Protein AF-A0A6P1YFA6-F1 (afdb_monomer_lite)

Radius of gyration: 14.32 Å; chains: 1; bounding box: 30×18×44 Å

Foldseek 3Di:
DDPVVVVVVVLVVQLVVQLVVQLVVQQVVCCVVPVPDRDSVVSNVVSNVVSCVVSVPPPPD

Sequence (61 aa):
MDKKGIETRKMLLKFIFLFTLLGALNYGFDYVFKPLDVNLYREFSIALGLAFGITSIDVKI

pLD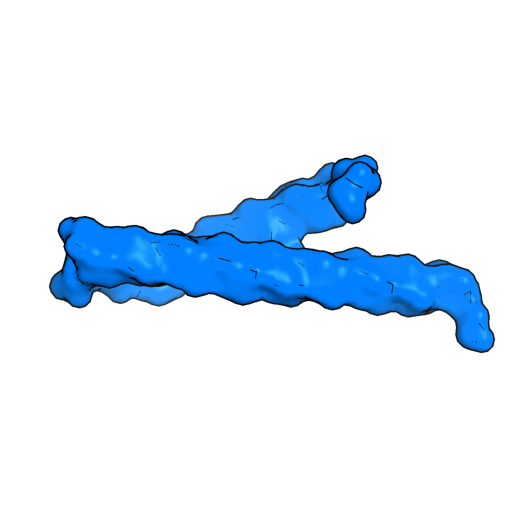DT: mean 84.65, std 10.41, range [50.62, 93.56]

Secondary structure (DSSP, 8-state):
--HHHHHHHHHHHHHHHHHHHHHHHHHHHHHHH-TT---HHHHHHHHHHHHHHHHHTT---

Structure (mmCIF, N/CA/C/O backbone):
data_AF-A0A6P1YFA6-F1
#
_entry.id   AF-A0A6P1YFA6-F1
#
loop_
_atom_site.group_PDB
_atom_site.id
_atom_site.type_symbol
_atom_site.label_atom_id
_atom_site.label_alt_id
_atom_site.label_comp_id
_atom_site.label_asym_id
_atom_site.label_entity_id
_atom_site.label_seq_id
_atom_site.pdbx_PDB_ins_code
_atom_site.Cartn_x
_atom_site.Cartn_y
_atom_site.Cartn_z
_atom_site.occupancy
_atom_site.B_iso_or_equiv
_atom_site.auth_seq_id
_atom_site.auth_comp_id
_atom_site.auth_asym_id
_atom_site.auth_atom_id
_atom_site.pdbx_PDB_model_num
ATOM 1 N N . MET A 1 1 ? -13.665 -11.150 23.720 1.00 55.25 1 MET A N 1
ATOM 2 C CA . MET A 1 1 ? -12.904 -10.409 22.689 1.00 55.25 1 MET A CA 1
ATOM 3 C C . MET A 1 1 ? -13.422 -8.986 22.666 1.00 55.25 1 MET A C 1
ATOM 5 O O . MET A 1 1 ? -14.608 -8.793 22.438 1.00 55.25 1 MET A O 1
ATOM 9 N N . ASP A 1 2 ? -12.559 -8.024 22.977 1.00 66.25 2 ASP A N 1
ATOM 10 C CA . ASP A 1 2 ? -12.894 -6.600 23.023 1.00 66.25 2 ASP A CA 1
ATOM 11 C C . ASP A 1 2 ? -13.305 -6.093 21.630 1.00 66.25 2 ASP A C 1
ATOM 13 O O . ASP A 1 2 ? -12.613 -6.379 20.647 1.00 66.25 2 ASP A O 1
ATOM 17 N N . LYS A 1 3 ? -14.424 -5.360 21.516 1.00 71.38 3 LYS A N 1
ATOM 18 C CA . LYS A 1 3 ? -14.977 -4.892 20.222 1.00 71.38 3 LYS A CA 1
ATOM 19 C C . LYS A 1 3 ? -13.944 -4.107 19.402 1.00 71.38 3 LYS A C 1
ATOM 21 O O . LYS A 1 3 ? -13.878 -4.247 18.184 1.00 71.38 3 LYS A O 1
ATOM 26 N N . LYS A 1 4 ? -13.069 -3.383 20.100 1.00 75.94 4 LYS A N 1
ATOM 27 C CA . LYS A 1 4 ? -11.971 -2.590 19.540 1.00 75.94 4 LYS A CA 1
ATOM 28 C C . LYS A 1 4 ? -10.953 -3.439 18.766 1.00 75.94 4 LYS A C 1
ATOM 30 O O . LYS A 1 4 ? -10.493 -3.044 17.703 1.00 75.94 4 LYS A O 1
ATOM 35 N N . GLY A 1 5 ? -10.650 -4.648 19.248 1.00 79.06 5 GLY A N 1
ATOM 36 C CA . GLY A 1 5 ? -9.687 -5.543 18.596 1.00 79.06 5 GLY A CA 1
ATOM 37 C C . GLY A 1 5 ? -10.207 -6.168 17.298 1.00 79.06 5 GLY A C 1
ATOM 38 O O . GLY A 1 5 ? -9.427 -6.455 16.391 1.00 79.06 5 GLY A O 1
ATOM 39 N N . ILE A 1 6 ? -11.524 -6.364 17.185 1.00 83.25 6 ILE A N 1
ATOM 40 C CA . ILE A 1 6 ? -12.162 -6.874 15.962 1.00 83.25 6 ILE A CA 1
ATOM 41 C C . ILE A 1 6 ? -12.140 -5.797 14.871 1.00 83.25 6 ILE A C 1
ATOM 43 O O . ILE A 1 6 ? -11.859 -6.095 13.711 1.00 83.25 6 ILE A O 1
ATOM 47 N N . GLU A 1 7 ? -12.373 -4.543 15.250 1.00 82.50 7 GLU A N 1
ATOM 48 C CA . GLU A 1 7 ? -12.368 -3.398 14.340 1.00 82.50 7 GLU A CA 1
ATOM 49 C C . GLU A 1 7 ? -10.970 -3.116 13.775 1.00 82.50 7 GLU A C 1
ATOM 51 O O . GLU A 1 7 ? -10.808 -3.036 12.556 1.00 82.50 7 GLU A O 1
ATOM 56 N N . THR A 1 8 ? -9.934 -3.118 14.622 1.00 84.56 8 THR A N 1
ATOM 57 C CA . THR A 1 8 ? -8.539 -2.993 14.167 1.00 84.56 8 THR A CA 1
ATOM 58 C C . THR A 1 8 ? -8.143 -4.124 13.217 1.00 84.56 8 THR A C 1
ATOM 60 O O . THR A 1 8 ? -7.511 -3.879 12.191 1.00 84.56 8 THR A O 1
ATOM 63 N N . ARG A 1 9 ? -8.549 -5.370 13.499 1.00 86.62 9 ARG A N 1
ATOM 64 C CA . ARG A 1 9 ? -8.290 -6.504 12.593 1.00 86.62 9 ARG A CA 1
ATOM 65 C C . ARG A 1 9 ? -8.990 -6.335 11.248 1.00 86.62 9 ARG A C 1
ATOM 67 O O . ARG A 1 9 ? -8.394 -6.631 10.217 1.00 86.62 9 ARG A O 1
ATOM 74 N N . LYS A 1 10 ? -10.230 -5.842 11.240 1.00 86.38 10 LYS A N 1
ATOM 75 C CA . LYS A 1 10 ? -10.983 -5.589 10.006 1.00 86.38 10 LYS A CA 1
ATOM 76 C C . LYS A 1 10 ? -10.325 -4.495 9.160 1.00 86.38 10 LYS A C 1
ATOM 78 O O . LYS A 1 10 ? -10.221 -4.653 7.947 1.00 86.38 10 LYS A O 1
ATOM 83 N N . MET A 1 11 ? -9.843 -3.429 9.796 1.00 85.31 11 MET A N 1
ATOM 84 C CA . MET A 1 11 ? -9.095 -2.356 9.136 1.00 85.31 11 MET A CA 1
ATOM 85 C C . MET A 1 11 ? -7.775 -2.868 8.541 1.00 85.31 11 MET A C 1
ATOM 87 O O . MET A 1 11 ? -7.490 -2.604 7.376 1.00 85.31 11 MET A O 1
ATOM 91 N N . LEU A 1 12 ? -7.012 -3.669 9.293 1.00 89.44 12 LEU A N 1
ATOM 92 C CA . LEU A 1 12 ? -5.767 -4.280 8.811 1.00 89.44 12 LEU A CA 1
ATOM 93 C C . LEU A 1 12 ? -5.999 -5.219 7.621 1.00 89.44 12 LEU A C 1
ATOM 95 O O . LEU A 1 12 ? -5.240 -5.186 6.658 1.00 89.44 12 LEU A O 1
ATOM 99 N N . LEU A 1 13 ? -7.062 -6.025 7.649 1.00 90.12 13 LEU A N 1
ATOM 100 C CA . LEU A 1 13 ? -7.410 -6.891 6.520 1.00 90.12 13 LEU A CA 1
ATOM 101 C C . LEU A 1 13 ? -7.781 -6.080 5.273 1.00 90.12 13 LEU A C 1
ATOM 103 O O . LEU A 1 13 ? -7.328 -6.415 4.181 1.00 90.12 13 LEU A O 1
ATOM 107 N N . LYS A 1 14 ? -8.548 -4.990 5.427 1.00 88.62 14 LYS A N 1
ATOM 108 C CA . LYS A 1 14 ? -8.842 -4.059 4.325 1.00 88.62 14 LYS A CA 1
ATOM 109 C C . LYS A 1 14 ? -7.569 -3.419 3.770 1.00 88.62 14 LYS A C 1
ATOM 111 O O . LYS A 1 14 ? -7.429 -3.329 2.555 1.00 88.62 14 LYS A O 1
ATOM 116 N N . PHE A 1 15 ? -6.645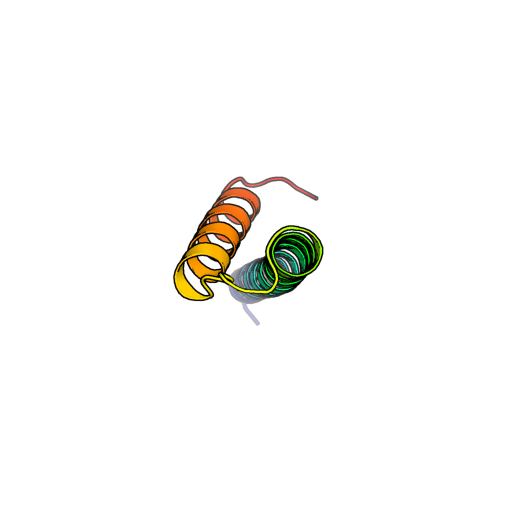 -3.019 4.643 1.00 90.94 15 PHE A N 1
ATOM 117 C CA . PHE A 1 15 ? -5.355 -2.458 4.245 1.00 90.94 15 PHE A CA 1
ATOM 118 C C . PHE A 1 15 ? -4.547 -3.452 3.415 1.00 90.94 15 PHE A C 1
ATOM 120 O O . PHE A 1 15 ? -4.130 -3.112 2.315 1.00 90.94 15 PHE A O 1
ATOM 127 N N . ILE A 1 16 ? -4.382 -4.685 3.901 1.00 92.56 16 ILE A N 1
ATOM 128 C CA . ILE A 1 16 ? -3.636 -5.729 3.187 1.00 92.56 16 ILE A CA 1
ATOM 129 C C . ILE A 1 16 ? -4.295 -6.022 1.836 1.00 92.56 16 ILE A C 1
ATOM 131 O O . ILE A 1 16 ? -3.603 -6.077 0.825 1.00 92.56 16 ILE A O 1
ATOM 135 N N . PHE A 1 17 ? -5.625 -6.142 1.797 1.00 93.25 17 PHE A N 1
ATOM 136 C CA . PHE A 1 17 ? -6.356 -6.378 0.553 1.00 93.25 17 PHE A CA 1
ATOM 137 C C . PHE A 1 17 ? -6.142 -5.253 -0.468 1.00 93.25 17 PHE A C 1
ATOM 139 O O . PHE A 1 17 ? -5.780 -5.526 -1.610 1.00 93.25 17 PHE A O 1
ATOM 146 N N . LEU A 1 18 ? -6.314 -3.991 -0.060 1.00 91.50 18 LEU A N 1
ATOM 147 C CA . LEU A 1 18 ? -6.095 -2.830 -0.929 1.00 91.50 18 LEU A CA 1
ATOM 148 C C . LEU A 1 18 ? -4.637 -2.715 -1.371 1.00 91.50 1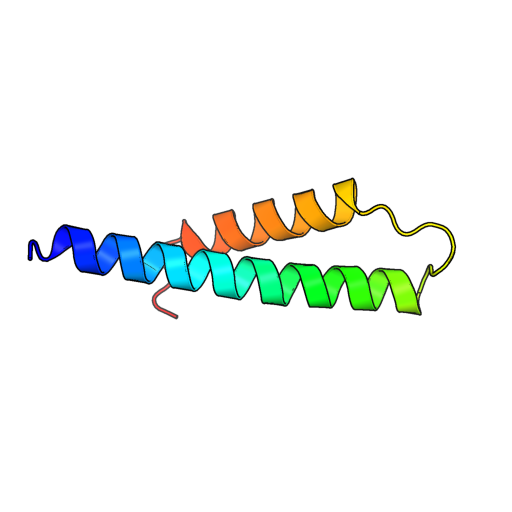8 LEU A C 1
ATOM 150 O O . LEU A 1 18 ? -4.379 -2.437 -2.536 1.00 91.50 18 LEU A O 1
ATOM 154 N N . PHE A 1 19 ? -3.693 -2.961 -0.466 1.00 92.88 19 PHE A N 1
ATOM 155 C CA . PHE A 1 19 ? -2.267 -2.935 -0.762 1.00 92.88 19 PHE A CA 1
ATOM 156 C C . PHE A 1 19 ? -1.898 -3.974 -1.823 1.00 92.88 19 PHE A C 1
ATOM 158 O O . PHE A 1 19 ? -1.248 -3.639 -2.812 1.00 92.88 19 PHE A O 1
ATOM 165 N N . THR A 1 20 ? -2.361 -5.217 -1.668 1.00 93.50 20 THR A N 1
ATOM 166 C CA . THR A 1 20 ? -2.120 -6.276 -2.652 1.00 93.50 20 THR A CA 1
ATOM 167 C C . THR A 1 20 ? -2.811 -5.977 -3.980 1.00 93.50 20 THR A C 1
ATOM 169 O O . THR A 1 20 ? -2.190 -6.145 -5.025 1.00 93.50 20 THR A O 1
ATOM 172 N N . LEU A 1 21 ? -4.062 -5.503 -3.960 1.00 93.56 21 LEU A N 1
ATOM 173 C CA . LEU A 1 21 ? -4.819 -5.187 -5.174 1.00 93.56 21 LEU A CA 1
ATOM 174 C C . LEU A 1 21 ? -4.162 -4.049 -5.966 1.00 93.56 21 LEU A C 1
ATOM 176 O O . LEU A 1 21 ? -3.887 -4.203 -7.152 1.00 93.56 21 LEU A O 1
ATOM 180 N N . LEU A 1 22 ? -3.888 -2.921 -5.306 1.00 92.44 22 LEU A N 1
ATOM 181 C CA . LEU A 1 22 ? -3.282 -1.748 -5.932 1.00 92.44 22 LEU A CA 1
ATOM 182 C C . LEU A 1 22 ? -1.845 -2.029 -6.358 1.00 92.44 22 LEU A C 1
ATOM 184 O O . LEU A 1 22 ? -1.467 -1.647 -7.456 1.00 92.44 22 LEU A O 1
ATOM 188 N N . GLY A 1 23 ? -1.066 -2.739 -5.539 1.00 91.88 23 GLY A N 1
ATOM 189 C CA . GLY A 1 23 ? 0.300 -3.131 -5.882 1.00 91.88 23 GLY A CA 1
ATOM 190 C C . GLY A 1 23 ? 0.362 -4.063 -7.089 1.00 91.88 23 GLY A C 1
ATOM 191 O O . GLY A 1 23 ? 1.153 -3.821 -7.996 1.00 91.88 23 GLY A O 1
ATOM 192 N N . ALA A 1 24 ? -0.498 -5.085 -7.149 1.00 92.50 24 ALA A N 1
ATOM 193 C CA . ALA A 1 24 ? -0.570 -5.986 -8.298 1.00 92.50 24 ALA A CA 1
ATOM 194 C C . ALA A 1 24 ? -1.034 -5.261 -9.568 1.00 92.50 24 ALA A C 1
ATOM 196 O O . ALA A 1 24 ? -0.496 -5.511 -10.645 1.00 92.50 24 ALA A O 1
ATOM 197 N N . LEU A 1 25 ? -1.998 -4.342 -9.443 1.00 92.69 25 LEU A N 1
ATOM 198 C CA . LEU A 1 25 ? -2.475 -3.525 -10.555 1.00 92.69 25 LEU A CA 1
ATOM 199 C C . LEU A 1 25 ? -1.368 -2.599 -11.082 1.00 92.69 25 LEU A C 1
ATOM 201 O O . LEU A 1 25 ? -1.132 -2.564 -12.286 1.00 92.69 25 LEU A O 1
ATOM 205 N N . ASN A 1 26 ? -0.664 -1.891 -10.191 1.00 89.88 26 ASN A N 1
ATOM 206 C CA . ASN A 1 26 ? 0.410 -0.970 -10.572 1.00 89.88 26 ASN A CA 1
ATOM 207 C C . ASN A 1 26 ? 1.585 -1.720 -11.203 1.00 89.88 26 ASN A C 1
ATOM 209 O O . ASN A 1 26 ? 2.041 -1.350 -12.279 1.00 89.88 26 ASN A O 1
ATOM 213 N N . TYR A 1 27 ? 1.999 -2.833 -10.592 1.00 88.19 27 TYR A N 1
ATOM 214 C CA . TYR A 1 27 ? 3.028 -3.707 -11.148 1.00 88.19 27 TYR A CA 1
ATOM 215 C C . TYR A 1 27 ? 2.622 -4.268 -12.516 1.00 88.19 27 TYR A C 1
ATOM 217 O O . TYR A 1 27 ? 3.426 -4.269 -13.443 1.00 88.19 27 TYR A O 1
ATOM 225 N N . GLY A 1 28 ? 1.371 -4.715 -12.664 1.00 89.81 28 GLY A N 1
ATOM 226 C CA . GLY A 1 28 ? 0.847 -5.211 -13.934 1.00 89.81 28 GLY A CA 1
ATOM 227 C C . GLY A 1 28 ? 0.856 -4.141 -15.024 1.00 89.81 28 GLY A C 1
ATOM 228 O O . GLY A 1 28 ? 1.287 -4.413 -16.142 1.00 89.81 28 GLY A O 1
ATOM 229 N N . PHE A 1 29 ? 0.443 -2.912 -14.704 1.00 88.38 29 PHE A N 1
ATOM 230 C CA . PHE A 1 29 ? 0.514 -1.797 -15.645 1.00 88.38 29 PHE A CA 1
ATOM 231 C C . PHE A 1 29 ? 1.955 -1.441 -16.012 1.00 88.38 29 PHE A C 1
ATOM 233 O O . PHE A 1 29 ? 2.256 -1.321 -17.199 1.00 88.38 29 PHE A O 1
ATOM 240 N N . ASP A 1 30 ? 2.854 -1.322 -15.036 1.00 87.25 30 ASP A N 1
ATOM 241 C CA . ASP A 1 30 ? 4.259 -0.997 -15.301 1.00 87.25 30 ASP A CA 1
ATOM 242 C C . ASP A 1 30 ? 4.926 -2.108 -16.130 1.00 87.25 30 ASP A C 1
ATOM 244 O O . ASP A 1 30 ? 5.670 -1.823 -17.061 1.00 87.25 30 ASP A O 1
ATOM 248 N N . TYR A 1 31 ? 4.568 -3.376 -15.906 1.00 86.50 31 TYR A N 1
ATOM 249 C CA . TYR A 1 31 ? 5.031 -4.494 -16.730 1.00 86.50 31 TYR A CA 1
ATOM 250 C C . TYR A 1 31 ? 4.507 -4.438 -18.175 1.00 86.50 31 TYR A C 1
ATOM 252 O O . TYR A 1 31 ? 5.259 -4.704 -19.109 1.00 86.50 31 TYR A O 1
ATOM 260 N N . VAL A 1 32 ? 3.237 -4.074 -18.389 1.00 90.25 32 VAL A N 1
ATOM 261 C CA . VAL A 1 32 ? 2.648 -3.971 -19.738 1.00 90.25 3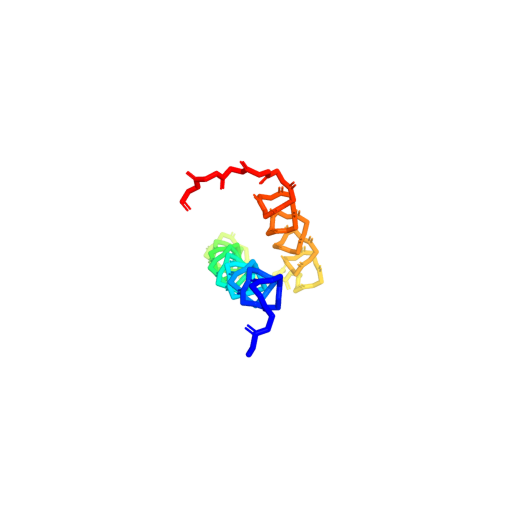2 VAL A CA 1
ATOM 262 C C . VAL A 1 32 ? 3.215 -2.779 -20.517 1.00 90.25 32 VAL A C 1
ATOM 264 O O . VAL A 1 32 ? 3.496 -2.906 -21.707 1.00 90.25 32 V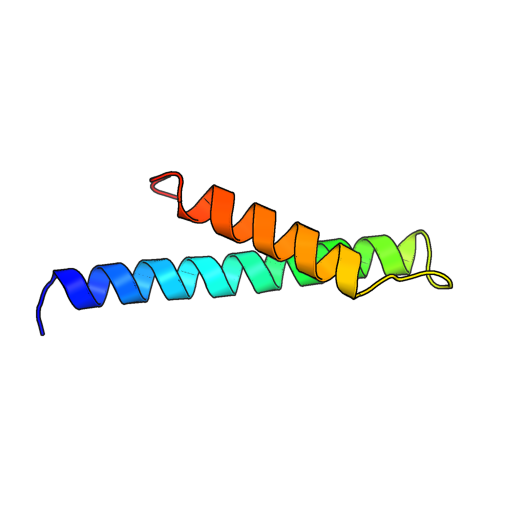AL A O 1
ATOM 267 N N . PHE A 1 33 ? 3.394 -1.625 -19.869 1.00 85.69 33 PHE A N 1
ATOM 268 C CA . PHE A 1 33 ? 3.829 -0.391 -20.535 1.00 85.69 33 PHE A CA 1
ATOM 269 C C . PHE A 1 33 ? 5.354 -0.192 -20.543 1.00 85.69 33 PHE A C 1
ATOM 271 O O . PHE A 1 33 ? 5.876 0.474 -21.439 1.00 85.69 33 PHE A O 1
ATOM 278 N N . LYS A 1 34 ? 6.077 -0.751 -19.565 1.00 83.94 34 LYS A N 1
ATOM 279 C CA . LYS A 1 34 ? 7.530 -0.608 -19.364 1.00 83.94 34 LYS A CA 1
ATOM 280 C C . LYS A 1 34 ? 8.174 -1.887 -18.781 1.00 83.94 34 LYS A C 1
ATOM 282 O O . LYS A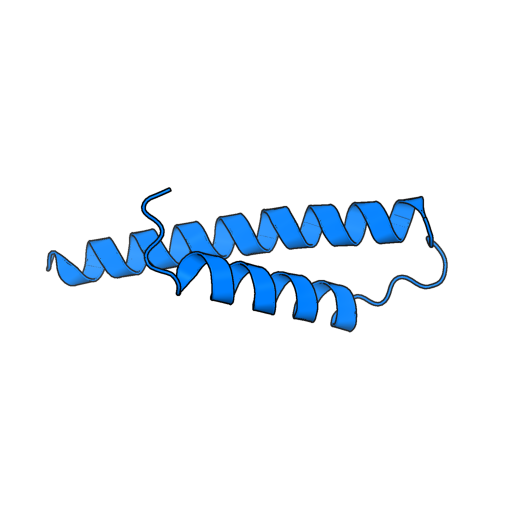 1 34 ? 8.795 -1.851 -17.719 1.00 83.94 34 LYS A O 1
ATOM 287 N N . PRO A 1 35 ? 8.154 -3.017 -19.509 1.00 75.75 35 PRO A N 1
ATOM 288 C CA . PRO A 1 35 ? 8.641 -4.303 -18.994 1.00 75.75 35 PRO A CA 1
ATOM 289 C C . PRO A 1 35 ? 10.134 -4.329 -18.609 1.00 75.75 35 PRO A C 1
ATOM 291 O O . PRO A 1 35 ? 10.541 -5.159 -17.802 1.00 75.75 35 PRO A O 1
ATOM 294 N N . LEU A 1 36 ? 10.961 -3.445 -19.181 1.00 78.06 36 LEU A N 1
ATOM 295 C CA . LEU A 1 36 ? 12.422 -3.421 -18.997 1.00 78.06 36 LEU A CA 1
ATOM 296 C C . LEU A 1 36 ? 12.912 -2.542 -17.833 1.00 78.06 36 LEU A C 1
ATOM 298 O O . LEU A 1 36 ? 14.094 -2.601 -17.509 1.00 78.06 36 LEU A O 1
ATOM 302 N N . ASP A 1 37 ? 12.042 -1.736 -17.217 1.00 82.75 37 ASP A N 1
ATOM 303 C CA . ASP A 1 37 ? 12.428 -0.740 -16.199 1.00 82.75 37 ASP A CA 1
ATOM 304 C C . ASP A 1 37 ? 11.433 -0.707 -15.024 1.00 82.75 37 ASP A C 1
ATOM 306 O O . ASP A 1 37 ? 11.097 0.345 -14.471 1.00 82.75 37 ASP A O 1
ATOM 310 N N . VAL A 1 38 ? 10.912 -1.887 -14.665 1.00 82.69 38 VAL A N 1
ATOM 311 C CA . VAL A 1 38 ? 9.968 -2.026 -13.553 1.00 82.69 38 VAL A CA 1
ATOM 312 C C . VAL A 1 38 ? 10.707 -1.811 -12.236 1.00 82.69 38 VAL A C 1
ATOM 314 O O . VAL A 1 38 ? 11.514 -2.638 -11.803 1.00 82.69 38 VAL A O 1
ATOM 317 N N . ASN A 1 39 ? 10.406 -0.702 -11.564 1.00 87.25 39 ASN A N 1
ATOM 318 C CA . ASN A 1 39 ? 11.022 -0.361 -10.288 1.00 87.25 39 ASN A CA 1
ATOM 319 C C . ASN A 1 39 ? 10.126 -0.798 -9.122 1.00 87.25 39 ASN A C 1
ATOM 321 O O . ASN A 1 39 ? 9.255 -0.050 -8.678 1.00 87.25 39 ASN A O 1
ATOM 325 N N . LEU A 1 40 ? 10.389 -1.987 -8.572 1.00 85.81 40 LEU A N 1
ATOM 326 C CA . LEU A 1 40 ? 9.591 -2.548 -7.474 1.00 85.81 40 LEU A CA 1
ATOM 327 C C . LEU A 1 40 ? 9.507 -1.637 -6.244 1.00 85.81 40 LEU A C 1
ATOM 329 O O . LEU A 1 40 ? 8.476 -1.620 -5.578 1.00 85.81 40 LEU A O 1
ATOM 333 N N . TYR A 1 41 ? 10.560 -0.876 -5.930 1.00 88.19 41 TYR A N 1
ATOM 334 C CA . TYR A 1 41 ? 10.553 0.023 -4.773 1.00 88.19 41 TYR A CA 1
ATOM 335 C C . TYR A 1 41 ? 9.562 1.175 -4.964 1.00 88.19 41 TYR A C 1
ATOM 337 O O . TYR A 1 41 ? 8.841 1.548 -4.033 1.00 88.19 41 TYR A O 1
ATOM 345 N N . ARG A 1 42 ? 9.491 1.711 -6.187 1.00 88.94 42 ARG A N 1
ATOM 346 C CA . ARG A 1 42 ? 8.511 2.732 -6.561 1.00 88.94 42 ARG A CA 1
ATOM 347 C C . ARG A 1 42 ? 7.095 2.169 -6.485 1.00 88.94 42 ARG A C 1
ATOM 349 O O . ARG A 1 42 ? 6.259 2.755 -5.802 1.00 88.94 42 ARG A O 1
ATOM 356 N N . GLU A 1 43 ? 6.851 1.022 -7.114 1.00 90.19 43 GLU A N 1
ATOM 357 C CA . GLU A 1 43 ? 5.522 0.400 -7.147 1.00 90.19 43 GLU A CA 1
ATOM 358 C C . GLU A 1 43 ? 5.026 0.026 -5.742 1.00 90.19 43 GLU A C 1
ATOM 360 O O . GLU A 1 43 ? 3.878 0.299 -5.385 1.00 90.19 43 GLU A O 1
ATOM 365 N N . PHE A 1 44 ? 5.920 -0.496 -4.897 1.00 90.69 44 PHE A N 1
ATOM 366 C CA . PHE A 1 44 ? 5.647 -0.767 -3.487 1.00 90.69 44 PHE A CA 1
ATOM 367 C C . PHE A 1 44 ? 5.280 0.506 -2.717 1.00 90.69 44 PHE A C 1
ATOM 369 O O . PHE A 1 44 ? 4.286 0.523 -1.992 1.00 90.69 44 PHE A O 1
ATOM 376 N N . SER A 1 45 ? 6.058 1.580 -2.881 1.00 92.94 45 SER A N 1
ATOM 377 C CA . SER A 1 45 ? 5.839 2.844 -2.167 1.00 92.94 45 SER A CA 1
ATOM 378 C C . SER A 1 45 ? 4.510 3.498 -2.555 1.00 92.94 45 SER A C 1
ATOM 380 O O . SER A 1 45 ? 3.797 4.003 -1.687 1.00 92.94 45 SER A O 1
ATOM 382 N N . ILE A 1 46 ? 4.147 3.445 -3.842 1.00 91.19 46 ILE A N 1
ATOM 383 C CA . ILE A 1 46 ? 2.862 3.948 -4.344 1.00 91.19 46 ILE A CA 1
ATOM 384 C C . ILE A 1 46 ? 1.709 3.134 -3.751 1.00 91.19 46 ILE A C 1
ATOM 386 O O . ILE A 1 46 ? 0.786 3.708 -3.171 1.00 91.19 46 ILE A O 1
ATOM 390 N N . ALA A 1 47 ? 1.776 1.803 -3.838 1.00 93.19 47 ALA A N 1
ATOM 391 C CA . ALA A 1 47 ? 0.744 0.927 -3.293 1.00 93.19 47 ALA A CA 1
ATOM 392 C C . ALA A 1 47 ? 0.574 1.110 -1.777 1.00 93.19 47 ALA A C 1
ATOM 394 O O . ALA A 1 47 ? -0.554 1.146 -1.283 1.00 93.19 47 ALA A O 1
ATOM 395 N N . LEU A 1 48 ? 1.680 1.280 -1.044 1.00 92.75 48 LEU A N 1
ATOM 396 C CA . LEU A 1 48 ? 1.677 1.503 0.400 1.00 92.75 48 LEU A CA 1
ATOM 397 C C . LEU A 1 48 ? 1.029 2.841 0.760 1.00 92.75 48 LEU A C 1
ATOM 399 O O . LEU A 1 48 ? 0.154 2.877 1.624 1.00 92.75 48 LEU A O 1
ATOM 403 N N . GLY A 1 49 ? 1.400 3.922 0.070 1.00 92.38 49 GLY A N 1
ATOM 404 C CA . GLY A 1 49 ? 0.814 5.245 0.283 1.00 92.38 49 GLY A CA 1
ATOM 405 C C . GLY A 1 49 ? -0.686 5.284 -0.019 1.00 92.38 49 GLY A C 1
ATOM 406 O O . GLY A 1 49 ? -1.461 5.813 0.778 1.00 92.38 49 GLY A O 1
ATOM 407 N N . LEU A 1 50 ? -1.115 4.669 -1.125 1.00 91.25 50 LEU A N 1
ATOM 408 C CA . LEU A 1 50 ? -2.528 4.615 -1.508 1.00 91.25 50 LEU A CA 1
ATOM 409 C C . LEU A 1 50 ? -3.354 3.756 -0.547 1.00 91.25 50 LEU A C 1
ATOM 411 O O . LEU A 1 50 ? -4.394 4.206 -0.069 1.00 91.25 50 LEU A O 1
ATOM 415 N N . ALA A 1 51 ? -2.894 2.546 -0.221 1.00 90.69 51 ALA A N 1
ATOM 416 C CA . ALA A 1 51 ? -3.595 1.674 0.718 1.00 90.69 51 ALA A CA 1
ATOM 417 C C . ALA A 1 51 ? -3.696 2.314 2.109 1.00 90.69 51 ALA A C 1
ATOM 419 O O . ALA A 1 51 ? -4.747 2.238 2.748 1.00 90.69 51 ALA A O 1
ATOM 420 N N . PHE A 1 52 ? -2.639 2.994 2.560 1.00 89.94 52 PHE A N 1
ATOM 421 C CA . PHE A 1 52 ? -2.641 3.711 3.832 1.00 89.94 52 PHE A CA 1
ATOM 422 C C . PHE A 1 52 ? -3.608 4.896 3.807 1.00 89.94 52 PHE A C 1
ATOM 424 O O . PHE A 1 52 ? -4.416 5.038 4.721 1.00 89.94 52 PHE A O 1
ATOM 431 N N . GLY A 1 53 ? -3.590 5.709 2.748 1.00 88.38 53 GLY A N 1
ATOM 432 C CA . GLY A 1 53 ? -4.509 6.837 2.590 1.00 88.38 53 GLY A CA 1
ATOM 433 C C . GLY A 1 53 ? -5.975 6.402 2.555 1.00 88.38 53 GLY A C 1
ATOM 434 O O . GLY A 1 53 ? -6.785 6.930 3.311 1.00 88.38 53 GLY A O 1
ATOM 435 N N . ILE A 1 54 ? -6.311 5.390 1.748 1.00 87.38 54 ILE A N 1
ATOM 436 C CA . ILE A 1 54 ? -7.690 4.892 1.607 1.00 87.38 54 ILE A CA 1
ATOM 437 C C . ILE A 1 54 ? -8.213 4.309 2.920 1.00 87.38 54 ILE A C 1
ATOM 439 O O . ILE A 1 54 ? -9.377 4.501 3.248 1.00 87.38 54 ILE A O 1
ATOM 443 N N . THR A 1 55 ? -7.373 3.593 3.669 1.00 85.75 55 THR A N 1
ATOM 444 C CA . THR A 1 55 ? -7.787 3.004 4.951 1.00 85.75 55 THR A CA 1
ATOM 445 C C . THR A 1 55 ? -7.789 3.988 6.114 1.00 85.75 55 THR A C 1
ATOM 447 O O . THR A 1 55 ? -8.519 3.758 7.074 1.00 85.75 55 THR A O 1
ATOM 450 N N . SER A 1 56 ? -6.992 5.060 6.049 1.00 81.38 56 SER A N 1
ATOM 451 C CA . SER A 1 56 ? -6.912 6.087 7.100 1.00 81.38 56 SER A CA 1
ATOM 452 C C . SER A 1 56 ? -8.040 7.107 7.020 1.00 81.38 56 SER A C 1
ATOM 454 O O . SER A 1 56 ? -8.460 7.647 8.041 1.00 81.38 56 SER A O 1
ATOM 456 N N . ILE A 1 57 ? -8.537 7.382 5.816 1.00 82.19 57 ILE A N 1
ATOM 457 C CA . ILE A 1 57 ? -9.813 8.067 5.663 1.00 82.19 57 ILE A CA 1
ATOM 458 C C . ILE A 1 57 ? -10.861 7.036 6.097 1.00 82.19 57 ILE A C 1
ATOM 460 O O . ILE A 1 57 ? -10.884 5.941 5.542 1.00 82.19 57 ILE A O 1
ATOM 464 N N . ASP A 1 58 ? -11.696 7.348 7.094 1.00 63.91 58 ASP A N 1
ATOM 465 C CA . ASP A 1 58 ? -12.813 6.495 7.547 1.00 63.91 58 ASP A CA 1
ATOM 466 C C . ASP A 1 58 ? -13.911 6.431 6.469 1.00 63.91 58 ASP A C 1
ATOM 468 O O . ASP A 1 58 ? -15.069 6.806 6.655 1.00 63.91 58 ASP A O 1
ATOM 472 N N . VAL A 1 59 ? -13.529 6.017 5.262 1.00 55.12 59 VAL A N 1
ATOM 473 C CA . VAL A 1 59 ? -14.452 5.697 4.201 1.00 55.12 59 VAL A CA 1
ATOM 474 C C . VAL A 1 59 ? -15.026 4.343 4.574 1.00 55.12 59 VAL A C 1
ATOM 476 O O . VAL A 1 59 ? -14.382 3.296 4.447 1.00 55.12 59 VAL A O 1
ATOM 479 N N . LYS A 1 60 ? -16.278 4.367 5.033 1.00 51.91 60 LYS A N 1
ATOM 480 C CA . LYS A 1 60 ? -17.168 3.204 5.042 1.00 51.91 60 LYS A CA 1
ATOM 481 C C . LYS A 1 60 ? -17.405 2.728 3.598 1.00 51.91 60 LYS A C 1
ATOM 483 O O . LYS A 1 60 ? -18.484 2.929 3.055 1.00 51.91 60 LYS A O 1
ATOM 488 N N . ILE A 1 61 ? -16.389 2.139 2.970 1.00 50.62 61 ILE A N 1
ATOM 489 C CA . ILE A 1 61 ? -16.541 1.202 1.847 1.00 50.62 61 ILE A CA 1
ATOM 490 C C . ILE A 1 61 ? -16.927 -0.160 2.416 1.00 50.62 61 ILE A C 1
ATOM 492 O O . ILE A 1 61 ? -16.277 -0.604 3.402 1.00 50.62 61 ILE A O 1
#

Organism: NCBI:txid116090